Protein AF-A0A1Q6U5H8-F1 (afdb_monomer_lite)

Secondary structure (DSSP, 8-state):
---------------TTEEEHHHHHHHTT--HHHHHHHHHTTSS-EEEESEEEEEHHHHHHHHHHH-

Sequence (67 aa):
MNNVINLKTSRINFPNDLISFKEFAEKHNMKIGYLYKLQKLGQFSRYKRGVWKISESEVLKVLEKVG

Radius of gyration: 16.16 Å; chains: 1; bounding box: 24×2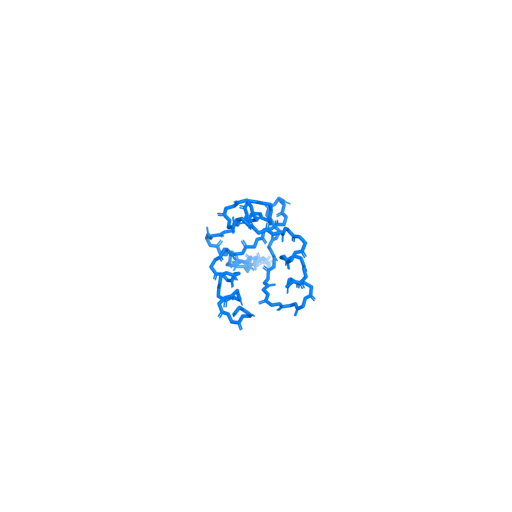5×56 Å

Foldseek 3Di:
DDPPPPPPVVPPPDDPQWDALVVLCVVVVHDSVVVVVCVVVVQFDWDPDPHITGRSVSVVVSVVVVD

Structure (mmCIF, N/CA/C/O backbone):
data_AF-A0A1Q6U5H8-F1
#
_entry.id   AF-A0A1Q6U5H8-F1
#
loop_
_atom_site.group_PDB
_atom_site.id
_atom_site.type_symbol
_atom_site.label_atom_id
_atom_site.label_alt_id
_atom_site.label_comp_id
_atom_site.label_asym_id
_atom_site.label_entity_id
_atom_site.label_seq_id
_atom_site.pdbx_PDB_ins_code
_atom_site.Cartn_x
_atom_site.Cartn_y
_atom_site.Cartn_z
_atom_site.occupancy
_atom_site.B_iso_or_equiv
_atom_site.auth_seq_id
_atom_site.auth_comp_id
_atom_site.auth_asym_id
_atom_site.auth_atom_id
_atom_site.pdbx_PDB_model_num
ATOM 1 N N . MET A 1 1 ? 7.169 -15.197 -46.271 1.00 37.41 1 MET A N 1
ATOM 2 C CA . MET A 1 1 ? 6.233 -14.996 -45.143 1.00 37.41 1 MET A CA 1
ATOM 3 C C . MET A 1 1 ? 7.048 -14.613 -43.920 1.00 37.41 1 MET A C 1
ATOM 5 O O . MET A 1 1 ? 7.632 -15.488 -43.302 1.00 37.41 1 MET A O 1
ATOM 9 N N . ASN A 1 2 ? 7.144 -13.319 -43.611 1.00 41.84 2 ASN A N 1
ATOM 10 C CA . ASN A 1 2 ? 7.815 -12.851 -42.398 1.00 41.84 2 ASN A CA 1
ATOM 11 C C . ASN A 1 2 ? 6.736 -12.545 -41.361 1.00 41.84 2 ASN A C 1
ATOM 13 O O . ASN A 1 2 ? 6.099 -11.496 -41.425 1.00 41.84 2 ASN A O 1
ATOM 17 N N . ASN A 1 3 ? 6.504 -13.475 -40.433 1.00 48.41 3 ASN A N 1
ATOM 18 C CA . ASN A 1 3 ? 5.660 -13.225 -39.269 1.00 48.41 3 ASN A CA 1
ATOM 19 C C . ASN A 1 3 ? 6.439 -12.333 -38.301 1.00 48.41 3 ASN A C 1
ATOM 21 O O . ASN A 1 3 ? 7.144 -12.807 -37.414 1.00 48.41 3 ASN A O 1
ATOM 25 N N . VAL A 1 4 ? 6.345 -11.022 -38.517 1.00 56.72 4 VAL A N 1
ATOM 26 C CA . VAL A 1 4 ? 6.867 -10.015 -37.596 1.00 56.72 4 VAL A CA 1
ATOM 27 C C . VAL A 1 4 ? 6.000 -10.080 -36.342 1.00 56.72 4 VAL A C 1
ATOM 29 O O . VAL A 1 4 ? 4.860 -9.615 -36.333 1.00 56.72 4 VAL A O 1
ATOM 32 N N . ILE A 1 5 ? 6.509 -10.722 -35.290 1.00 57.28 5 ILE A N 1
ATOM 33 C CA . ILE A 1 5 ? 5.860 -10.746 -33.980 1.00 57.28 5 ILE A CA 1
ATOM 34 C C . ILE A 1 5 ? 5.925 -9.315 -33.445 1.00 57.28 5 ILE A C 1
ATOM 36 O O . ILE A 1 5 ? 6.918 -8.892 -32.856 1.00 57.28 5 ILE A O 1
ATOM 40 N N . ASN A 1 6 ? 4.865 -8.545 -33.685 1.00 45.25 6 ASN A N 1
ATOM 41 C CA . ASN A 1 6 ? 4.646 -7.266 -33.032 1.00 45.25 6 ASN A CA 1
ATOM 42 C C . ASN A 1 6 ? 4.373 -7.557 -31.554 1.00 45.25 6 ASN A C 1
ATOM 44 O O . ASN A 1 6 ? 3.225 -7.708 -31.133 1.00 45.25 6 ASN A O 1
ATOM 48 N N . LEU A 1 7 ? 5.442 -7.648 -30.761 1.00 53.22 7 LEU A N 1
ATOM 49 C CA . LEU A 1 7 ? 5.382 -7.493 -29.316 1.00 53.22 7 LEU A CA 1
ATOM 50 C C . LEU A 1 7 ? 4.916 -6.058 -29.052 1.00 53.22 7 LEU A C 1
ATOM 52 O O . LEU A 1 7 ? 5.707 -5.168 -28.751 1.00 53.22 7 LEU A O 1
ATOM 56 N N . LYS A 1 8 ? 3.604 -5.822 -29.169 1.00 47.97 8 LYS A N 1
ATOM 57 C CA . LYS A 1 8 ? 2.925 -4.773 -28.419 1.00 47.97 8 LYS A CA 1
ATOM 58 C C . LYS A 1 8 ? 3.098 -5.167 -26.959 1.00 47.97 8 LYS A C 1
ATOM 60 O O . LYS A 1 8 ? 2.216 -5.774 -26.362 1.00 47.97 8 LYS A O 1
ATOM 65 N N . THR A 1 9 ? 4.277 -4.901 -26.407 1.00 51.28 9 THR A N 1
ATOM 66 C CA . THR A 1 9 ? 4.491 -4.838 -24.974 1.00 51.28 9 THR A CA 1
ATOM 67 C C . THR A 1 9 ? 3.498 -3.804 -24.491 1.00 51.28 9 THR A C 1
ATOM 69 O O . THR A 1 9 ? 3.699 -2.600 -24.650 1.00 51.28 9 THR A O 1
ATOM 72 N N . SER A 1 10 ? 2.350 -4.292 -24.017 1.00 51.22 10 SER A N 1
ATOM 73 C CA . SER A 1 10 ? 1.356 -3.522 -23.294 1.00 51.22 10 SER A CA 1
ATOM 74 C C . SER A 1 10 ? 2.142 -2.646 -22.339 1.00 51.22 10 SER A C 1
ATOM 76 O O . SER A 1 10 ? 2.809 -3.171 -21.446 1.00 51.22 10 SER A O 1
ATOM 78 N N . ARG A 1 11 ? 2.191 -1.335 -22.599 1.00 55.47 11 ARG A N 1
ATOM 79 C CA . ARG A 1 11 ? 2.867 -0.397 -21.710 1.00 55.47 11 ARG A CA 1
ATOM 80 C C . ARG A 1 11 ? 2.103 -0.495 -20.402 1.00 55.47 11 ARG A C 1
ATOM 82 O O . ARG A 1 11 ? 1.010 0.049 -20.284 1.00 55.47 11 ARG A O 1
ATOM 89 N N . ILE A 1 12 ? 2.616 -1.292 -19.469 1.00 61.94 12 ILE A N 1
ATOM 90 C CA . ILE A 1 12 ? 2.099 -1.337 -18.113 1.00 61.94 12 ILE A CA 1
ATOM 91 C C . ILE A 1 12 ? 2.394 0.060 -17.582 1.00 61.94 12 ILE A C 1
ATOM 93 O O . ILE A 1 12 ? 3.543 0.387 -17.290 1.00 61.94 12 ILE A O 1
ATOM 97 N N . ASN A 1 13 ? 1.373 0.916 -17.590 1.00 71.31 13 ASN A N 1
ATOM 98 C CA . ASN A 1 13 ? 1.469 2.275 -17.086 1.00 71.31 13 ASN A CA 1
ATOM 99 C C . ASN A 1 13 ? 1.586 2.176 -15.570 1.00 71.31 13 ASN A C 1
ATOM 101 O O . ASN A 1 13 ? 0.592 2.120 -14.849 1.00 71.31 13 ASN A O 1
ATOM 105 N N . PHE A 1 14 ? 2.822 2.069 -15.099 1.00 79.44 14 PHE A N 1
ATOM 106 C CA . PHE A 1 14 ? 3.113 2.146 -13.684 1.00 79.44 14 PHE A CA 1
ATOM 107 C C . PHE A 1 14 ? 2.888 3.582 -13.206 1.00 79.44 14 PHE A C 1
ATOM 109 O O . PHE A 1 14 ? 3.303 4.517 -13.897 1.00 79.44 14 PHE A O 1
ATOM 116 N N . PRO A 1 15 ? 2.285 3.771 -12.025 1.00 85.19 15 PRO A N 1
ATOM 117 C CA . PRO A 1 15 ? 2.285 5.066 -11.367 1.00 85.19 15 PRO A CA 1
ATOM 118 C C . PRO A 1 15 ? 3.721 5.582 -11.190 1.00 85.19 15 PRO A C 1
ATOM 120 O O . PRO A 1 15 ? 4.657 4.807 -10.962 1.00 85.19 15 PRO A O 1
ATOM 123 N N . ASN A 1 16 ? 3.908 6.896 -11.299 1.00 88.88 16 ASN A N 1
ATOM 124 C CA . ASN A 1 16 ? 5.225 7.515 -11.116 1.00 88.88 16 ASN A CA 1
ATOM 125 C C . ASN A 1 16 ? 5.628 7.601 -9.633 1.00 88.88 16 ASN A C 1
ATOM 127 O O . ASN A 1 16 ? 6.801 7.777 -9.321 1.00 88.88 16 ASN A O 1
ATOM 131 N N . ASP A 1 17 ? 4.667 7.437 -8.725 1.00 93.81 17 ASP A N 1
ATOM 132 C CA . ASP A 1 17 ? 4.769 7.611 -7.275 1.00 93.81 17 ASP A CA 1
ATOM 133 C C . ASP A 1 17 ? 4.782 6.269 -6.518 1.00 93.81 17 ASP A C 1
ATOM 135 O O . ASP A 1 17 ? 4.215 6.126 -5.433 1.00 93.81 17 ASP A O 1
ATOM 139 N N . LEU A 1 18 ? 5.411 5.248 -7.110 1.00 94.56 18 LEU A N 1
ATOM 140 C CA . LEU A 1 18 ? 5.502 3.921 -6.506 1.00 94.56 18 LEU A CA 1
ATOM 141 C C . LEU A 1 18 ? 6.506 3.871 -5.351 1.00 94.56 18 LEU A C 1
ATOM 143 O O . LEU A 1 18 ? 7.723 3.924 -5.557 1.00 94.56 18 LEU A O 1
ATOM 147 N N . ILE A 1 19 ? 5.986 3.596 -4.161 1.00 95.69 19 ILE A N 1
ATOM 148 C CA . ILE A 1 19 ? 6.729 3.470 -2.906 1.00 95.69 19 ILE A CA 1
ATOM 149 C C . ILE A 1 19 ? 6.482 2.091 -2.277 1.00 95.69 19 ILE A C 1
ATOM 151 O O . ILE A 1 19 ? 5.476 1.439 -2.559 1.00 95.69 19 ILE A O 1
ATOM 155 N N . SER A 1 20 ? 7.409 1.570 -1.475 1.00 95.75 20 SER A N 1
ATOM 156 C CA . SER A 1 20 ? 7.167 0.318 -0.749 1.00 95.75 20 SER A CA 1
ATOM 157 C C . SER A 1 20 ? 6.180 0.523 0.406 1.00 95.75 20 SER A C 1
ATOM 159 O O . SER A 1 20 ? 6.017 1.622 0.931 1.00 95.75 20 SER A O 1
ATOM 161 N N . PHE A 1 21 ? 5.556 -0.567 0.858 1.00 95.62 21 PHE A N 1
ATOM 162 C CA . PHE A 1 21 ? 4.696 -0.544 2.048 1.00 95.62 21 PHE A CA 1
ATOM 163 C C . PHE A 1 21 ? 5.424 -0.017 3.292 1.00 95.62 21 PHE A C 1
ATOM 165 O O . PHE A 1 21 ? 4.817 0.672 4.107 1.00 95.62 21 PHE A O 1
ATOM 172 N N . LYS A 1 22 ? 6.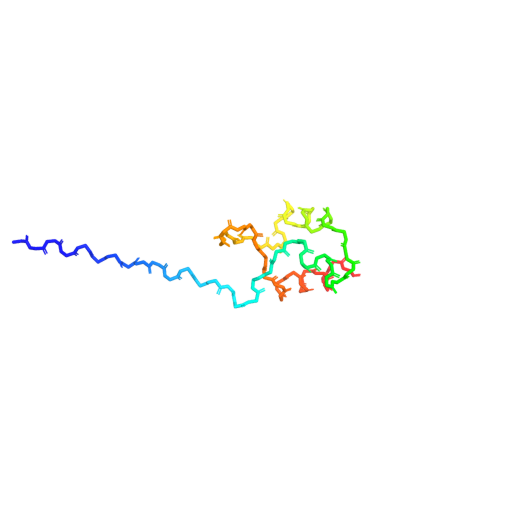712 -0.355 3.443 1.00 95.44 22 LYS A N 1
ATOM 173 C CA . LYS A 1 22 ? 7.533 0.076 4.576 1.00 95.44 22 LYS A CA 1
ATOM 174 C C . LYS A 1 22 ? 7.792 1.580 4.521 1.00 95.44 22 LYS A C 1
ATOM 176 O O . LYS A 1 22 ? 7.499 2.269 5.486 1.00 95.44 22 LYS A O 1
ATOM 181 N N . GLU A 1 23 ? 8.262 2.075 3.381 1.00 96.19 23 GLU A N 1
ATOM 182 C CA . GLU A 1 23 ? 8.537 3.503 3.192 1.00 96.19 23 GLU A CA 1
ATOM 183 C C . GLU A 1 23 ? 7.263 4.353 3.351 1.00 96.19 23 GLU A C 1
ATOM 185 O O . GLU A 1 23 ? 7.310 5.398 3.989 1.00 96.19 23 GLU A O 1
ATOM 190 N N . PHE A 1 24 ? 6.106 3.900 2.842 1.00 96.44 24 PHE A N 1
ATOM 191 C CA . PHE A 1 24 ? 4.830 4.595 3.065 1.00 96.44 24 PHE A CA 1
ATOM 192 C C . PHE A 1 24 ? 4.478 4.655 4.558 1.00 96.44 24 PHE A C 1
ATOM 194 O O . PHE A 1 24 ? 4.107 5.706 5.074 1.00 96.44 24 PHE A O 1
ATOM 201 N N . ALA A 1 25 ? 4.596 3.524 5.257 1.00 95.88 25 ALA A N 1
ATOM 202 C CA . ALA A 1 25 ? 4.315 3.431 6.684 1.00 95.88 25 ALA A CA 1
ATOM 203 C C . ALA A 1 25 ? 5.224 4.343 7.522 1.00 95.88 25 ALA A C 1
ATOM 205 O O . ALA A 1 25 ? 4.739 5.013 8.428 1.00 95.88 25 ALA A O 1
ATOM 206 N N . GLU A 1 26 ? 6.514 4.405 7.197 1.00 96.44 26 GLU A N 1
ATOM 207 C CA . GLU A 1 26 ? 7.471 5.302 7.849 1.00 96.44 26 GLU A CA 1
ATOM 208 C C . GLU A 1 26 ? 7.158 6.774 7.545 1.00 96.44 26 GLU A C 1
ATOM 210 O O . GLU A 1 26 ? 7.104 7.589 8.463 1.00 96.44 26 GLU A O 1
ATOM 215 N N . LYS A 1 27 ? 6.871 7.109 6.279 1.00 96.44 27 LYS A N 1
ATOM 216 C CA . LYS A 1 27 ? 6.577 8.481 5.834 1.00 96.44 27 LYS A CA 1
ATOM 217 C C . LYS A 1 27 ? 5.309 9.062 6.464 1.00 96.44 27 LYS A C 1
ATOM 219 O O . LYS A 1 27 ? 5.292 10.239 6.808 1.00 96.44 27 LYS A O 1
ATOM 224 N N . HIS A 1 28 ? 4.266 8.249 6.620 1.00 94.31 28 HIS A N 1
ATOM 225 C CA . HIS A 1 28 ? 2.954 8.685 7.122 1.00 94.31 28 HIS A CA 1
ATOM 226 C C . HIS A 1 28 ? 2.696 8.288 8.582 1.00 94.31 28 HIS A C 1
ATOM 228 O O . HIS A 1 28 ? 1.577 8.431 9.066 1.00 94.31 28 HIS A O 1
ATOM 234 N N . ASN A 1 29 ? 3.712 7.780 9.291 1.00 93.88 29 ASN A N 1
ATOM 235 C CA . ASN A 1 29 ? 3.603 7.277 10.666 1.00 93.88 29 ASN A CA 1
ATOM 236 C C . ASN A 1 29 ? 2.438 6.278 10.851 1.00 93.88 29 ASN A C 1
ATOM 238 O O . ASN A 1 29 ? 1.610 6.383 11.758 1.00 93.88 29 ASN A O 1
ATOM 242 N N . MET A 1 30 ? 2.353 5.301 9.948 1.00 91.69 30 MET A N 1
ATOM 243 C CA . MET A 1 30 ? 1.278 4.314 9.890 1.00 91.69 30 MET A CA 1
ATOM 244 C C . MET A 1 30 ? 1.779 2.895 10.135 1.00 91.69 30 MET A C 1
ATOM 246 O O . MET A 1 30 ? 2.920 2.537 9.862 1.00 91.69 30 MET A O 1
ATOM 250 N N . LYS A 1 31 ? 0.883 2.016 10.594 1.00 94.25 31 LYS A N 1
ATOM 251 C CA . LYS A 1 31 ? 1.197 0.590 10.734 1.00 94.25 31 LYS A CA 1
ATOM 252 C C . LYS A 1 31 ? 1.141 -0.101 9.372 1.00 94.25 31 LYS A C 1
ATOM 254 O O . LYS A 1 31 ? 0.083 -0.154 8.748 1.00 94.25 31 LYS A O 1
ATOM 259 N N . ILE A 1 32 ? 2.233 -0.758 8.977 1.00 94.94 32 ILE A N 1
ATOM 260 C CA . ILE A 1 32 ? 2.308 -1.583 7.754 1.00 94.94 32 ILE A CA 1
ATOM 261 C C . ILE A 1 32 ? 1.153 -2.600 7.680 1.00 94.94 32 ILE A C 1
ATOM 263 O O . ILE A 1 32 ? 0.559 -2.803 6.622 1.00 94.94 32 ILE A O 1
ATOM 267 N N . GLY A 1 33 ? 0.786 -3.216 8.811 1.00 95.56 33 GLY A N 1
ATOM 268 C CA . GLY A 1 33 ? -0.321 -4.178 8.873 1.00 95.56 33 GLY A CA 1
ATOM 269 C C . GLY A 1 33 ? -1.675 -3.593 8.453 1.00 95.56 33 GLY A C 1
ATOM 270 O O . GLY A 1 33 ? -2.487 -4.298 7.857 1.00 95.56 33 GLY A O 1
ATOM 271 N N . TYR A 1 34 ? -1.906 -2.299 8.694 1.00 94.31 34 TYR A N 1
ATOM 272 C CA . TYR A 1 34 ? -3.123 -1.623 8.248 1.00 94.31 34 TYR A CA 1
ATOM 273 C C . TYR A 1 34 ? -3.151 -1.456 6.723 1.00 94.31 34 TYR A C 1
ATOM 275 O O . TYR A 1 34 ? -4.167 -1.753 6.097 1.00 94.31 34 TYR A O 1
ATOM 283 N N . LEU A 1 35 ? -2.018 -1.105 6.107 1.00 94.12 35 LEU A N 1
ATOM 284 C CA . LEU A 1 35 ? -1.892 -1.041 4.646 1.00 94.12 35 LEU A CA 1
ATOM 285 C C . LEU A 1 35 ? -2.162 -2.406 4.000 1.00 94.12 35 LEU A C 1
ATOM 287 O O . LEU A 1 35 ? -2.899 -2.491 3.022 1.00 94.12 35 LEU A O 1
ATOM 291 N N . TYR A 1 36 ? -1.634 -3.493 4.573 1.00 94.62 36 TYR A N 1
ATOM 292 C CA . TYR A 1 36 ? -1.942 -4.844 4.092 1.00 94.62 36 TYR A CA 1
ATOM 293 C C . TYR A 1 36 ? -3.420 -5.207 4.248 1.00 94.62 36 TYR A C 1
ATOM 295 O O . TYR A 1 36 ? -3.971 -5.873 3.373 1.00 94.62 36 TYR A O 1
ATOM 303 N N . LYS A 1 37 ? -4.081 -4.764 5.324 1.00 95.00 37 LYS A N 1
ATOM 304 C CA . LYS A 1 37 ? -5.526 -4.959 5.501 1.00 95.00 37 LYS A CA 1
ATOM 305 C C . LYS A 1 37 ? -6.313 -4.258 4.391 1.00 95.00 37 LYS A C 1
ATOM 307 O O . LYS A 1 37 ? -7.141 -4.903 3.758 1.00 95.00 37 LYS A O 1
ATOM 312 N N . LEU A 1 38 ? -6.025 -2.984 4.118 1.00 93.44 38 LEU A N 1
ATOM 313 C CA . LEU A 1 38 ? -6.674 -2.222 3.041 1.00 93.44 38 LEU A CA 1
ATOM 314 C C . LEU A 1 38 ? -6.417 -2.843 1.662 1.00 93.44 38 LEU A C 1
ATOM 316 O O . LEU A 1 38 ? -7.342 -2.986 0.864 1.00 93.44 38 LEU A O 1
ATOM 320 N N . GLN A 1 39 ? -5.188 -3.299 1.413 1.00 94.69 39 GLN A N 1
ATOM 321 C CA . GLN A 1 39 ? -4.845 -3.998 0.178 1.00 94.69 39 GLN A CA 1
ATOM 322 C C . GLN A 1 39 ? -5.611 -5.320 0.038 1.00 94.69 39 GLN A C 1
ATOM 324 O O . GLN A 1 39 ? -6.123 -5.618 -1.038 1.00 94.69 39 GLN A O 1
ATOM 329 N N . LYS A 1 40 ? -5.727 -6.110 1.116 1.00 94.19 40 LYS A N 1
ATOM 330 C CA . LYS A 1 40 ? -6.489 -7.371 1.128 1.00 94.19 40 LYS A CA 1
ATOM 331 C C . LYS A 1 40 ? -7.987 -7.144 0.897 1.00 94.19 40 LYS A C 1
ATOM 333 O O . LYS A 1 40 ? -8.641 -8.004 0.320 1.00 94.19 40 LYS A O 1
ATOM 338 N N . LEU A 1 41 ? -8.508 -5.991 1.315 1.00 94.44 41 LEU A N 1
ATOM 339 C CA . LEU A 1 41 ? -9.874 -5.538 1.033 1.00 94.44 41 LEU A CA 1
ATOM 340 C C . LEU A 1 41 ? -10.050 -4.983 -0.392 1.00 94.44 41 LEU A C 1
ATOM 342 O O . LEU A 1 41 ? -11.147 -4.552 -0.734 1.00 94.44 41 LEU A O 1
ATOM 346 N N . GLY A 1 42 ? -8.995 -4.964 -1.213 1.00 94.25 42 GLY A N 1
ATOM 347 C CA . GLY A 1 42 ? -9.051 -4.493 -2.598 1.00 94.25 42 GLY A CA 1
ATOM 348 C C . GLY A 1 42 ? -9.186 -2.977 -2.744 1.00 94.25 42 GLY A C 1
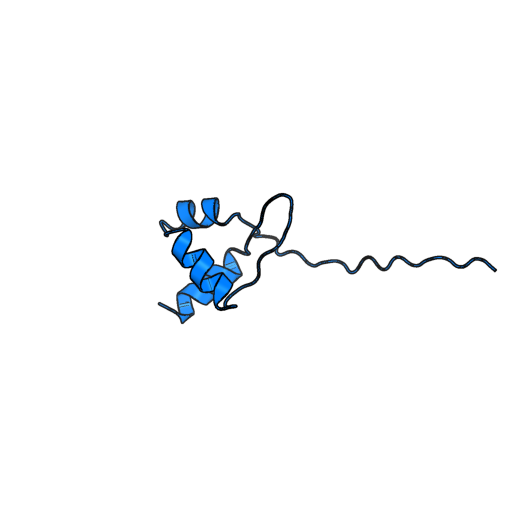ATOM 349 O O . GLY A 1 42 ? -9.598 -2.516 -3.801 1.00 94.25 42 GLY A O 1
ATOM 350 N N . GLN A 1 43 ? -8.856 -2.199 -1.707 1.00 94.94 43 GLN A N 1
ATOM 351 C CA . GLN A 1 43 ? -9.030 -0.741 -1.731 1.00 94.94 43 GLN A CA 1
ATOM 352 C C . GLN A 1 43 ? -8.042 -0.028 -2.666 1.00 94.94 43 GLN A C 1
ATOM 354 O O . GLN A 1 43 ? -8.344 1.051 -3.163 1.00 94.94 43 GLN A O 1
ATOM 359 N N . PHE A 1 44 ? -6.872 -0.622 -2.904 1.00 93.88 44 PHE A N 1
ATOM 360 C CA . PHE A 1 44 ? -5.868 -0.120 -3.841 1.00 93.88 44 PHE A CA 1
ATOM 361 C C . PHE A 1 44 ? -5.037 -1.263 -4.434 1.00 93.88 44 PHE A C 1
ATOM 363 O O . PHE A 1 44 ? -4.985 -2.377 -3.893 1.00 93.88 44 PHE A O 1
ATOM 370 N N . SER A 1 45 ? -4.343 -0.971 -5.533 1.00 93.62 45 SER A N 1
ATOM 371 C CA . SER A 1 45 ? -3.493 -1.931 -6.244 1.00 93.62 45 SER A CA 1
ATOM 372 C C . SER A 1 45 ? -2.045 -1.957 -5.743 1.00 93.62 45 SER A C 1
ATOM 374 O O . SER A 1 45 ? -1.499 -0.972 -5.249 1.00 93.62 45 SER A O 1
ATOM 376 N N . ARG A 1 46 ? -1.376 -3.106 -5.916 1.00 93.50 46 ARG A N 1
ATOM 377 C CA . ARG A 1 46 ? 0.073 -3.244 -5.705 1.00 93.50 46 ARG A CA 1
ATOM 378 C C . ARG A 1 46 ? 0.781 -3.633 -6.994 1.00 93.50 46 ARG A C 1
ATOM 380 O O . ARG A 1 46 ? 0.269 -4.414 -7.792 1.00 93.50 46 ARG A O 1
ATOM 387 N N . TYR A 1 47 ? 2.002 -3.152 -7.143 1.00 92.38 47 TYR A N 1
ATOM 388 C CA . TYR A 1 47 ? 2.802 -3.260 -8.352 1.00 92.38 47 TYR A CA 1
ATOM 389 C C . TYR A 1 47 ? 4.116 -3.971 -8.023 1.00 92.38 47 TYR A C 1
ATOM 391 O O . TYR A 1 47 ? 4.763 -3.660 -7.021 1.00 92.38 47 TYR A O 1
ATOM 399 N N . LYS A 1 48 ?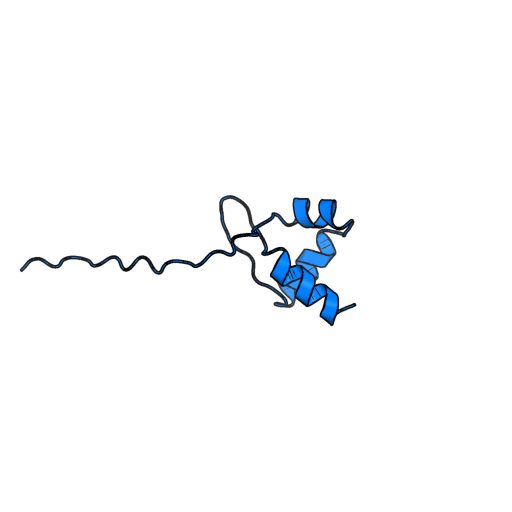 4.521 -4.950 -8.840 1.00 88.38 48 LYS A N 1
ATOM 400 C CA . LYS A 1 48 ? 5.778 -5.687 -8.641 1.00 88.38 48 LYS A CA 1
ATOM 401 C C . LYS A 1 48 ? 6.897 -5.030 -9.449 1.00 88.38 48 LYS A C 1
ATOM 403 O O . LYS A 1 48 ? 6.928 -5.166 -10.668 1.00 88.38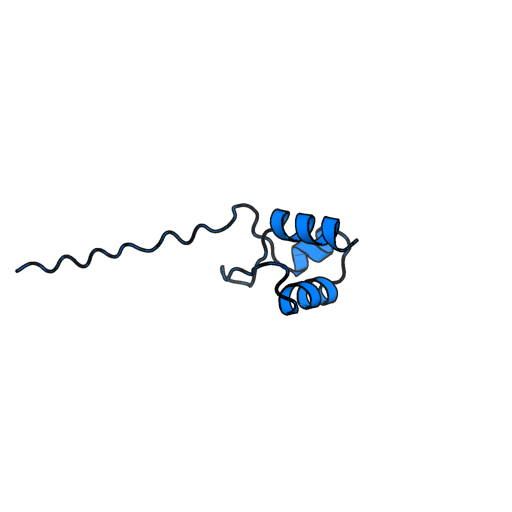 48 LYS A O 1
ATOM 408 N N . ARG A 1 49 ? 7.824 -4.339 -8.775 1.00 83.44 49 ARG A N 1
ATOM 409 C CA . ARG A 1 49 ? 9.017 -3.726 -9.392 1.00 83.44 49 ARG A CA 1
ATOM 410 C C . ARG A 1 49 ? 10.224 -3.933 -8.476 1.00 83.44 49 ARG A C 1
ATOM 412 O O . ARG A 1 49 ? 10.555 -3.081 -7.654 1.00 83.44 49 ARG A O 1
ATOM 419 N N . GLY A 1 50 ? 10.821 -5.121 -8.581 1.00 87.50 50 GLY A N 1
ATOM 420 C CA . GLY A 1 50 ? 11.701 -5.673 -7.550 1.00 87.50 50 GLY A CA 1
ATOM 421 C C . GLY A 1 50 ? 10.859 -6.152 -6.369 1.00 87.50 50 GLY A C 1
ATOM 422 O O . GLY A 1 50 ? 10.376 -7.283 -6.368 1.00 87.50 50 GLY A O 1
ATOM 423 N N . VAL A 1 51 ? 10.604 -5.255 -5.417 1.00 88.88 51 VAL A N 1
ATOM 424 C CA . VAL A 1 51 ? 9.682 -5.486 -4.294 1.00 88.88 51 VAL A CA 1
ATOM 425 C C . VAL A 1 51 ? 8.248 -5.069 -4.639 1.00 88.88 51 VAL A C 1
ATOM 427 O O . VAL A 1 51 ? 7.999 -4.401 -5.647 1.00 88.88 51 VAL A O 1
ATOM 430 N N . TRP A 1 52 ? 7.290 -5.477 -3.803 1.00 92.88 52 TRP A N 1
ATOM 431 C CA . TRP A 1 52 ? 5.915 -4.989 -3.888 1.00 92.88 52 TRP A CA 1
ATOM 432 C C . TRP A 1 52 ? 5.848 -3.513 -3.498 1.00 92.88 52 TRP A C 1
ATOM 434 O O . TRP A 1 52 ? 6.285 -3.125 -2.412 1.00 92.88 52 TRP A O 1
ATOM 444 N N . LYS A 1 53 ? 5.276 -2.713 -4.393 1.00 95.19 53 LYS A N 1
ATOM 445 C CA . LYS A 1 53 ? 5.082 -1.275 -4.239 1.00 95.19 53 LYS A CA 1
ATOM 446 C C . LYS A 1 53 ? 3.614 -0.901 -4.381 1.00 95.19 53 LYS A C 1
ATOM 448 O O . LYS A 1 53 ? 2.832 -1.657 -4.953 1.00 95.19 53 LYS A O 1
ATOM 453 N N . ILE A 1 54 ? 3.265 0.266 -3.874 1.00 95.56 54 ILE A N 1
ATOM 454 C CA . ILE A 1 54 ? 1.931 0.864 -3.911 1.00 95.56 54 ILE A CA 1
ATOM 455 C C . ILE A 1 54 ? 2.064 2.291 -4.434 1.00 95.56 54 ILE A C 1
ATOM 457 O O . ILE A 1 54 ? 3.119 2.904 -4.267 1.00 95.56 54 ILE A O 1
ATOM 461 N N . SER A 1 55 ? 1.030 2.799 -5.103 1.00 95.75 55 SER A N 1
ATOM 462 C CA . SER A 1 55 ? 0.980 4.217 -5.468 1.00 95.75 55 SER A CA 1
ATOM 463 C C . SER A 1 55 ? 0.641 5.022 -4.223 1.00 95.75 55 SER A C 1
ATOM 465 O O . SER A 1 55 ? -0.373 4.767 -3.574 1.00 95.75 55 SER A O 1
ATOM 467 N N . GLU A 1 56 ? 1.500 5.972 -3.871 1.00 96.00 56 GLU A N 1
ATOM 468 C CA . GLU A 1 56 ? 1.277 6.824 -2.708 1.00 96.00 56 GLU A CA 1
ATOM 469 C C . GLU A 1 56 ? -0.035 7.615 -2.822 1.00 96.00 56 GLU A C 1
ATOM 471 O O . GLU A 1 56 ? -0.843 7.612 -1.894 1.00 96.00 56 GLU A O 1
ATOM 476 N N . SER A 1 57 ? -0.286 8.237 -3.974 1.00 95.44 57 SER A N 1
ATOM 477 C CA . SER A 1 57 ? -1.486 9.041 -4.219 1.00 95.44 57 SER A CA 1
ATOM 478 C C . SER A 1 57 ? -2.775 8.217 -4.213 1.00 95.44 57 SER A C 1
ATOM 480 O O . SER A 1 57 ? -3.804 8.696 -3.737 1.00 95.44 57 SER A O 1
ATOM 482 N N . GLU A 1 58 ? -2.744 6.976 -4.708 1.00 95.25 58 GLU A N 1
ATOM 483 C CA . GLU A 1 58 ? -3.886 6.055 -4.642 1.00 95.25 58 GLU A CA 1
ATOM 484 C C . GLU A 1 58 ? -4.229 5.718 -3.187 1.00 95.25 58 GLU A C 1
ATOM 486 O O . GLU A 1 58 ? -5.388 5.812 -2.783 1.00 95.25 58 GLU A O 1
ATOM 491 N N . VAL A 1 59 ? -3.217 5.383 -2.382 1.00 95.25 59 VAL A N 1
ATOM 492 C CA . VAL A 1 59 ? -3.405 5.020 -0.973 1.00 95.25 59 VAL A CA 1
ATOM 493 C C . VAL A 1 59 ? -3.906 6.217 -0.167 1.00 95.25 59 VAL A C 1
ATOM 495 O O . VAL A 1 59 ? -4.834 6.053 0.618 1.00 95.25 59 VAL A O 1
ATOM 498 N N . LEU A 1 60 ? -3.375 7.424 -0.386 1.00 95.25 60 LEU A N 1
ATOM 499 C CA . LEU A 1 60 ? -3.856 8.635 0.291 1.00 95.25 60 LEU A CA 1
ATOM 500 C C . LEU A 1 60 ? -5.348 8.892 0.028 1.00 95.25 60 LEU A C 1
ATOM 502 O O . LEU A 1 60 ? -6.100 9.103 0.974 1.00 95.25 60 LEU A O 1
ATOM 506 N N . LYS A 1 61 ? -5.810 8.746 -1.221 1.00 95.50 61 LYS A N 1
ATOM 507 C CA . LYS A 1 61 ? -7.241 8.864 -1.563 1.00 95.50 61 LYS A CA 1
ATOM 508 C C . LYS A 1 61 ? -8.113 7.813 -0.879 1.00 95.50 61 LYS A C 1
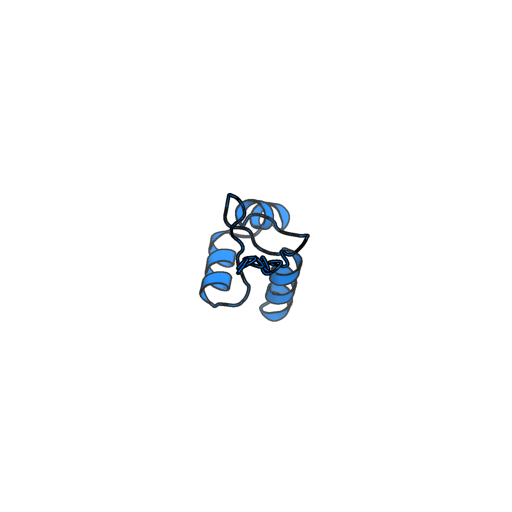ATOM 510 O O . LYS A 1 61 ? -9.284 8.063 -0.614 1.00 95.50 61 LYS A O 1
ATOM 515 N N . VAL A 1 62 ? -7.585 6.609 -0.653 1.00 94.75 62 VAL A N 1
ATOM 516 C CA . VAL A 1 62 ? -8.292 5.571 0.112 1.00 94.75 62 VAL A CA 1
ATOM 517 C C . VAL A 1 62 ? -8.391 5.979 1.576 1.00 94.75 62 VAL A C 1
ATOM 519 O O . VAL A 1 62 ? -9.454 5.842 2.171 1.00 94.75 62 VAL A O 1
ATOM 522 N N . LEU A 1 63 ? -7.307 6.493 2.157 1.00 92.62 63 LEU A N 1
ATOM 523 C CA . LEU A 1 63 ? -7.283 6.916 3.556 1.00 92.62 63 LEU A CA 1
ATOM 524 C C . LEU A 1 63 ? -8.249 8.074 3.822 1.00 92.62 63 LEU A C 1
ATOM 526 O O . LEU A 1 63 ? -8.962 8.016 4.813 1.00 92.62 63 LEU A O 1
ATOM 530 N N . GLU A 1 64 ? -8.349 9.041 2.909 1.00 92.69 64 GLU A N 1
ATOM 531 C CA . GLU A 1 64 ? -9.330 10.140 2.973 1.00 92.69 64 GLU A CA 1
ATOM 532 C C . GLU A 1 64 ? -10.793 9.675 2.918 1.00 92.69 64 GLU A C 1
ATOM 534 O O . GLU A 1 64 ? -11.684 10.401 3.342 1.00 92.69 64 GLU A O 1
ATOM 539 N N . LYS A 1 65 ? -11.067 8.489 2.360 1.00 90.00 65 LYS A N 1
ATOM 540 C CA . LYS A 1 65 ? -12.428 7.931 2.271 1.00 90.00 65 LYS A CA 1
ATOM 541 C C . LYS A 1 65 ? -12.803 7.050 3.458 1.00 90.00 65 LYS A C 1
ATOM 543 O O . LYS A 1 65 ? -13.986 6.802 3.672 1.00 90.00 65 LYS A O 1
ATOM 548 N N . VAL A 1 66 ? -11.804 6.472 4.125 1.00 80.88 66 VAL A N 1
ATOM 549 C CA . VAL A 1 66 ? -11.988 5.487 5.204 1.00 80.88 66 VAL A CA 1
ATOM 550 C C . VAL A 1 66 ? -11.805 6.123 6.586 1.00 80.88 66 VAL A C 1
ATOM 552 O O . VAL A 1 66 ? -12.335 5.584 7.558 1.00 80.88 66 VAL A O 1
ATOM 555 N N . GLY A 1 67 ? -11.044 7.218 6.677 1.00 61.53 67 GLY A N 1
ATOM 556 C CA . GLY A 1 67 ? -10.939 8.069 7.867 1.00 61.53 67 GLY A CA 1
ATOM 557 C C . GLY A 1 67 ? -12.065 9.087 7.934 1.00 61.53 67 GLY A C 1
ATOM 558 O O . GLY A 1 67 ? -12.495 9.365 9.072 1.00 61.53 67 GLY A O 1
#

pLDDT: mean 84.77, std 17.16, range [37.41, 96.44]